Protein AF-M0M0W8-F1 (afdb_monomer)

Radius of gyration: 17.7 Å; Cα contacts (8 Å, |Δi|>4): 68; chains: 1; bounding box: 25×49×46 Å

Organism: NCBI:txid931277

Nearest PDB structures (foldseek):
  7osa-assembly1_eL24  TM=6.986E-01  e=1.179E+00  Saccharomyces cerevisiae
  1zbd-assembly1_B  TM=5.914E-01  e=1.024E+00  Rattus norvegicus
  1joc-assembly1_B  TM=5.689E-01  e=5.532E+00  Homo sapiens
  3zyq-assembly1_A  TM=5.992E-01  e=7.862E+00  Homo sapiens

Sequence (60 aa):
MEEPSDTTPNPGRETESATCENCGAHLDPLEWEILGDDVEANEDLHFCDEECIEEWRD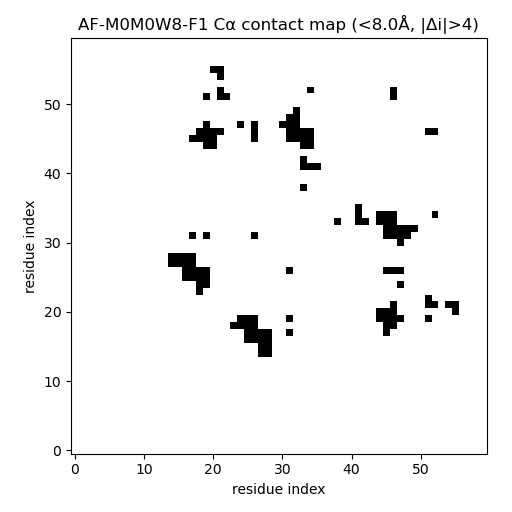EQ

pLDDT: mean 78.75, std 14.49, range [45.81, 93.19]

InterPro domains:
  IPR055998 Protein of unknown function DUF7576 [PF24461] (1-58)

Mean predicted aligned error: 10.53 Å

Secondary structure (DSSP, 8-state):
-PPP-------------EE-TTT--EE-TTT-EESSS-HHHHTT-EESSHHHHHHHHHH-

Foldseek 3Di:
DDDPPPPPPPPDPPQVWAAAPQPRHIDGPVQWDFADDDCVVTVNHTHNDVVSNVVVVVVD

Structure (mmCIF, N/CA/C/O backbone):
data_AF-M0M0W8-F1
#
_entry.id   AF-M0M0W8-F1
#
loop_
_atom_site.group_PDB
_atom_site.id
_atom_site.type_symbol
_atom_site.label_atom_id
_atom_site.label_alt_id
_atom_site.label_comp_id
_atom_site.label_asym_id
_atom_site.label_entity_id
_atom_site.label_seq_id
_atom_site.pdbx_PDB_ins_code
_atom_site.Cartn_x
_atom_site.Cartn_y
_atom_site.Cartn_z
_atom_site.occupancy
_atom_site.B_iso_or_equiv
_atom_site.auth_seq_id
_atom_site.auth_comp_id
_atom_site.auth_asym_id
_atom_site.auth_atom_id
_atom_site.pdbx_PDB_model_num
ATOM 1 N N . MET A 1 1 ? 16.253 -38.635 -33.903 1.00 48.09 1 MET A N 1
ATOM 2 C CA . MET A 1 1 ? 16.677 -38.153 -32.578 1.00 48.09 1 MET A CA 1
ATOM 3 C C . MET A 1 1 ? 15.833 -36.930 -32.311 1.00 48.09 1 MET A C 1
ATOM 5 O O . MET A 1 1 ? 16.025 -35.922 -32.970 1.00 48.09 1 MET A O 1
ATOM 9 N N . GLU A 1 2 ? 14.774 -37.102 -31.531 1.00 60.09 2 GLU A N 1
ATOM 10 C CA . GLU A 1 2 ? 13.887 -36.004 -31.149 1.00 60.09 2 GLU A CA 1
ATOM 11 C C . GLU A 1 2 ? 14.554 -35.308 -29.965 1.00 60.09 2 GLU A C 1
ATOM 13 O O . GLU A 1 2 ? 14.844 -35.944 -28.952 1.00 60.09 2 GLU A O 1
ATOM 18 N N . GLU A 1 3 ? 14.916 -34.041 -30.143 1.00 60.81 3 GLU A N 1
ATOM 19 C CA . GLU A 1 3 ? 15.432 -33.208 -29.061 1.00 60.81 3 GLU A CA 1
ATOM 20 C C . GLU A 1 3 ? 14.306 -33.028 -28.031 1.00 60.81 3 GLU A C 1
ATOM 22 O O . GLU A 1 3 ? 13.187 -32.685 -28.426 1.00 60.81 3 GLU A O 1
ATOM 27 N N . PRO A 1 4 ? 14.532 -33.280 -26.728 1.00 60.31 4 PRO A N 1
ATOM 28 C CA . PRO A 1 4 ? 13.526 -32.956 -25.733 1.00 60.31 4 PRO A CA 1
ATOM 29 C C . PRO A 1 4 ? 13.362 -31.436 -25.736 1.00 60.31 4 PRO A C 1
ATOM 31 O O . PRO A 1 4 ? 14.330 -30.704 -25.536 1.00 60.31 4 PRO A O 1
ATOM 34 N N . SER A 1 5 ? 12.148 -30.955 -26.004 1.00 58.25 5 SER A N 1
ATOM 35 C CA . SER A 1 5 ? 11.806 -29.554 -25.781 1.00 58.25 5 SER A CA 1
ATOM 36 C C . SER A 1 5 ? 11.941 -29.267 -24.289 1.00 58.25 5 SER A C 1
ATOM 38 O O . SER A 1 5 ? 11.015 -29.494 -23.513 1.00 58.25 5 SER A O 1
ATOM 40 N N . ASP A 1 6 ? 13.118 -28.789 -23.896 1.00 57.12 6 ASP A N 1
ATOM 41 C CA . ASP A 1 6 ? 13.380 -28.165 -22.606 1.00 57.12 6 ASP A CA 1
ATOM 42 C C . ASP A 1 6 ? 12.652 -26.812 -22.583 1.00 57.12 6 ASP A C 1
ATOM 44 O O . ASP A 1 6 ? 13.218 -25.736 -22.743 1.00 57.12 6 ASP A O 1
ATOM 48 N N . THR A 1 7 ? 11.325 -26.867 -22.475 1.00 60.88 7 THR A N 1
ATOM 49 C CA . THR A 1 7 ? 10.552 -25.774 -21.893 1.00 60.88 7 THR A CA 1
ATOM 50 C C . THR A 1 7 ? 10.620 -25.989 -20.392 1.00 60.88 7 THR A C 1
ATOM 52 O O . THR A 1 7 ? 9.674 -26.451 -19.761 1.00 60.88 7 THR A O 1
ATOM 55 N N . THR A 1 8 ? 11.782 -25.687 -19.813 1.00 63.81 8 THR A N 1
ATOM 56 C CA . THR A 1 8 ? 11.827 -25.288 -18.412 1.00 63.81 8 THR A CA 1
ATOM 57 C C . THR A 1 8 ? 10.867 -24.097 -18.286 1.00 63.81 8 THR A C 1
ATOM 59 O O . THR A 1 8 ? 11.102 -23.076 -18.942 1.00 63.81 8 THR A O 1
ATOM 62 N N . PRO A 1 9 ? 9.747 -24.195 -17.541 1.00 54.56 9 PRO A N 1
ATOM 63 C CA . PRO A 1 9 ? 8.945 -23.017 -17.254 1.00 54.56 9 PRO A CA 1
ATOM 64 C C . PRO A 1 9 ? 9.869 -22.050 -16.527 1.00 54.56 9 PRO A C 1
ATOM 66 O O . PRO A 1 9 ? 10.361 -22.390 -15.459 1.00 54.56 9 PRO A O 1
ATOM 69 N N . ASN A 1 10 ? 10.162 -20.900 -17.139 1.00 49.34 10 ASN A N 1
ATOM 70 C CA . ASN A 1 10 ? 10.923 -19.829 -16.503 1.00 49.34 10 ASN A CA 1
ATOM 71 C C . ASN A 1 10 ? 10.248 -19.525 -15.153 1.00 49.34 10 ASN A C 1
ATOM 73 O O . ASN A 1 10 ? 9.169 -18.932 -15.171 1.00 49.34 10 ASN A O 1
ATOM 77 N N . PRO A 1 11 ? 10.81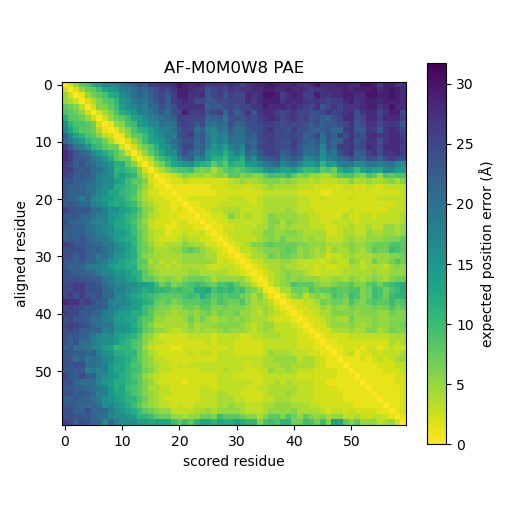2 -19.912 -13.994 1.00 55.03 11 PRO A N 1
ATOM 78 C CA . PRO A 1 11 ? 10.138 -19.731 -12.714 1.00 55.03 11 PRO A CA 1
ATOM 79 C C . PRO A 1 11 ? 10.441 -18.354 -12.106 1.00 55.03 11 PRO A C 1
ATOM 81 O O . PRO A 1 11 ? 10.375 -18.189 -10.898 1.00 55.03 11 PRO A O 1
ATOM 84 N N . GLY A 1 12 ? 10.816 -17.366 -12.919 1.00 45.81 12 GLY A N 1
ATOM 85 C CA . GLY A 1 12 ? 11.406 -16.141 -12.391 1.00 45.81 12 GLY A CA 1
ATOM 86 C C . GLY A 1 12 ? 11.577 -15.052 -13.429 1.00 45.81 12 GLY A C 1
ATOM 87 O O . GLY A 1 12 ? 12.663 -14.505 -13.571 1.00 45.81 12 GLY A O 1
ATOM 88 N N . ARG A 1 13 ? 10.507 -14.688 -14.143 1.00 48.97 13 ARG A N 1
ATOM 89 C CA . ARG A 1 13 ? 10.412 -13.270 -14.496 1.00 48.97 13 ARG A CA 1
ATOM 90 C C . ARG A 1 13 ? 9.905 -12.582 -13.238 1.00 48.97 13 ARG A C 1
ATOM 92 O O . ARG A 1 13 ? 8.700 -12.434 -13.070 1.00 48.97 13 ARG A O 1
ATOM 99 N N . GLU A 1 14 ? 10.849 -12.300 -12.344 1.00 53.62 14 GLU A N 1
ATOM 100 C CA . GLU A 1 14 ? 10.715 -11.453 -11.161 1.00 53.62 14 GLU A CA 1
ATOM 101 C C . GLU A 1 14 ? 10.252 -10.075 -11.643 1.00 53.62 14 GLU A C 1
ATOM 103 O O . GLU A 1 14 ? 11.029 -9.154 -11.858 1.00 53.62 14 GLU A O 1
ATOM 108 N N . THR A 1 15 ? 8.971 -9.981 -11.974 1.00 58.59 15 THR A N 1
ATOM 109 C CA . THR A 1 15 ? 8.272 -8.708 -11.985 1.00 58.59 15 THR A CA 1
ATOM 110 C C . THR A 1 15 ? 8.068 -8.495 -10.503 1.00 58.59 15 THR A C 1
ATOM 112 O O . THR A 1 15 ? 7.362 -9.300 -9.901 1.00 58.59 15 THR A O 1
ATOM 115 N N . GLU A 1 16 ? 8.834 -7.588 -9.901 1.00 69.06 16 GLU A N 1
ATOM 116 C CA . GLU A 1 16 ? 8.735 -7.255 -8.479 1.00 69.06 16 GLU A CA 1
ATOM 117 C C . GLU A 1 16 ? 7.261 -7.013 -8.179 1.00 69.06 16 GLU A C 1
ATOM 119 O O . GLU A 1 16 ? 6.704 -6.008 -8.590 1.00 69.06 16 GLU A O 1
ATOM 124 N N . SER A 1 17 ? 6.589 -8.003 -7.608 1.00 76.88 17 SER A N 1
ATOM 125 C CA . SER A 1 17 ? 5.150 -7.974 -7.428 1.00 76.88 17 SER A CA 1
ATOM 126 C C . SER A 1 17 ? 4.882 -7.908 -5.945 1.00 76.88 17 SER A C 1
ATOM 128 O O . SER A 1 17 ? 5.331 -8.791 -5.206 1.00 76.88 17 SER A O 1
ATOM 130 N N . ALA A 1 18 ? 4.156 -6.889 -5.523 1.00 86.50 18 ALA A N 1
ATOM 131 C CA . ALA A 1 18 ? 3.776 -6.722 -4.140 1.00 86.50 18 ALA A CA 1
ATOM 132 C C . ALA A 1 18 ? 2.341 -7.195 -3.944 1.00 86.50 18 ALA A C 1
ATOM 134 O O . ALA A 1 18 ? 1.616 -7.523 -4.886 1.00 86.50 18 ALA A O 1
ATOM 135 N N . THR A 1 19 ? 1.940 -7.271 -2.687 1.00 91.19 19 THR A N 1
ATOM 136 C CA . THR A 1 19 ? 0.553 -7.526 -2.324 1.00 91.19 19 THR A CA 1
ATOM 137 C C . THR A 1 19 ? 0.086 -6.358 -1.475 1.00 91.19 19 THR A C 1
ATOM 139 O O . THR A 1 19 ? 0.858 -5.862 -0.662 1.00 91.19 19 THR A O 1
ATOM 142 N N . CYS A 1 20 ? -1.146 -5.898 -1.677 1.00 92.00 20 CYS A N 1
ATOM 143 C CA . CYS A 1 20 ? -1.713 -4.869 -0.823 1.00 92.00 20 CYS A CA 1
ATOM 144 C C . CYS A 1 20 ? -1.814 -5.388 0.614 1.00 92.00 20 CYS A C 1
ATOM 146 O O . CYS A 1 20 ? -2.475 -6.402 0.845 1.00 92.00 20 CYS A O 1
ATOM 148 N N . GLU A 1 21 ? -1.225 -4.662 1.562 1.00 90.81 21 GLU A N 1
ATOM 149 C CA . GLU A 1 21 ? -1.225 -5.038 2.98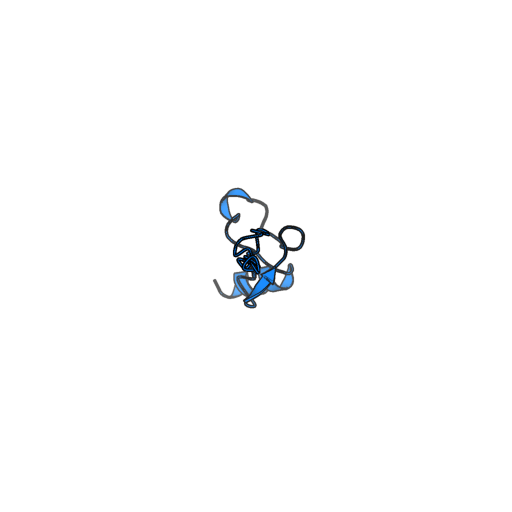3 1.00 90.81 21 GLU A CA 1
ATOM 150 C C . GLU A 1 21 ? -2.635 -5.054 3.593 1.00 90.81 21 GLU A C 1
ATOM 152 O O . GLU A 1 21 ? -2.898 -5.814 4.521 1.00 90.81 21 GLU A O 1
ATOM 157 N N . ASN A 1 22 ? -3.560 -4.265 3.039 1.00 91.19 22 ASN A N 1
ATOM 158 C CA . ASN A 1 22 ? -4.951 -4.219 3.484 1.00 91.19 22 ASN A CA 1
ATOM 159 C C . ASN A 1 22 ? -5.806 -5.340 2.865 1.00 91.19 22 ASN A C 1
ATOM 161 O O . ASN A 1 22 ? -6.353 -6.198 3.554 1.00 91.19 22 ASN A O 1
ATOM 165 N N . CYS A 1 23 ? -5.941 -5.342 1.533 1.00 91.94 23 CYS A N 1
ATOM 166 C CA . CYS A 1 23 ? -6.922 -6.183 0.838 1.00 91.94 23 CYS A CA 1
ATOM 167 C C . CYS A 1 23 ? -6.343 -7.483 0.256 1.00 91.94 23 CYS A C 1
ATOM 169 O O . CYS A 1 23 ? -7.098 -8.339 -0.213 1.00 91.94 23 CYS A O 1
ATOM 171 N N . GLY A 1 24 ? -5.017 -7.652 0.255 1.00 90.38 24 GLY A N 1
ATOM 172 C CA . GLY A 1 24 ? -4.363 -8.835 -0.302 1.00 90.38 24 GLY A CA 1
ATOM 173 C C . GLY A 1 24 ? -4.334 -8.885 -1.836 1.00 90.38 24 GLY A C 1
ATOM 174 O O . GLY A 1 24 ? -4.046 -9.940 -2.406 1.00 90.38 24 GLY A O 1
ATOM 175 N N . ALA A 1 25 ? -4.675 -7.791 -2.525 1.00 90.69 25 ALA A N 1
ATOM 176 C CA . ALA A 1 25 ? -4.632 -7.725 -3.984 1.00 90.69 25 ALA A CA 1
ATOM 177 C C . ALA A 1 25 ? -3.190 -7.763 -4.501 1.00 90.69 25 ALA A C 1
ATOM 179 O O . ALA A 1 25 ? -2.294 -7.187 -3.892 1.00 90.69 25 ALA A O 1
ATOM 180 N N . HIS A 1 26 ? -2.969 -8.422 -5.636 1.00 89.94 26 HIS A N 1
ATOM 181 C CA . HIS A 1 26 ? -1.672 -8.406 -6.307 1.00 89.94 26 HIS A CA 1
ATOM 182 C C . HIS A 1 26 ? -1.439 -7.040 -6.948 1.00 89.94 26 HIS A C 1
ATOM 184 O O . HIS A 1 26 ? -2.321 -6.549 -7.652 1.00 89.94 26 HIS A O 1
ATOM 190 N N . LEU A 1 27 ? -0.268 -6.458 -6.706 1.00 88.56 27 LEU A N 1
ATOM 191 C CA . LEU A 1 27 ? 0.100 -5.132 -7.176 1.00 88.56 27 LEU A CA 1
ATOM 192 C C . LEU A 1 27 ? 1.300 -5.217 -8.108 1.00 88.56 27 LEU A C 1
ATOM 194 O O . LEU A 1 27 ? 2.317 -5.846 -7.793 1.00 88.56 27 LEU A O 1
ATOM 198 N N . ASP A 1 28 ? 1.177 -4.528 -9.233 1.00 86.06 28 ASP A N 1
ATOM 199 C CA . ASP A 1 28 ? 2.280 -4.288 -10.143 1.00 86.06 28 ASP A CA 1
ATOM 200 C C . ASP A 1 28 ? 3.217 -3.198 -9.579 1.00 86.06 28 ASP A C 1
ATOM 202 O O . ASP A 1 28 ? 2.748 -2.239 -8.959 1.00 86.06 28 ASP A O 1
ATOM 206 N N . PRO A 1 29 ? 4.533 -3.272 -9.852 1.00 79.69 29 PRO A N 1
ATOM 207 C CA . PRO A 1 29 ? 5.552 -2.361 -9.305 1.00 79.69 29 PRO A CA 1
ATOM 208 C C . PRO A 1 29 ? 5.416 -0.893 -9.684 1.00 79.69 29 PRO A C 1
ATOM 210 O O . PRO A 1 29 ? 6.144 -0.045 -9.177 1.00 79.69 29 PRO A O 1
ATOM 213 N N . LEU A 1 30 ? 4.503 -0.587 -10.598 1.00 82.44 30 LEU A N 1
ATOM 214 C CA . LEU A 1 30 ? 4.220 0.767 -11.055 1.00 82.44 30 LEU A CA 1
ATOM 215 C C . LEU A 1 30 ? 2.853 1.274 -10.583 1.00 82.44 30 LEU A C 1
ATOM 217 O O . LEU A 1 30 ? 2.520 2.418 -10.884 1.00 82.44 30 LEU A O 1
ATOM 221 N N . GLU A 1 31 ? 2.063 0.433 -9.912 1.00 82.94 31 GLU A N 1
ATOM 222 C CA . GLU A 1 31 ? 0.677 0.729 -9.534 1.00 82.94 31 GLU A CA 1
ATOM 223 C C . GLU A 1 31 ? 0.461 0.790 -8.020 1.00 82.94 31 GLU A C 1
ATOM 225 O O . GLU A 1 31 ? -0.591 1.251 -7.595 1.00 82.94 31 GLU A O 1
ATOM 230 N N . TRP A 1 32 ? 1.425 0.357 -7.201 1.00 89.31 32 TRP A N 1
ATOM 231 C CA . TRP A 1 32 ? 1.286 0.451 -5.752 1.00 89.31 32 TRP A CA 1
ATOM 232 C C . TRP A 1 32 ? 1.637 1.833 -5.199 1.00 89.31 32 TRP A C 1
ATOM 234 O O . TRP A 1 32 ? 2.559 2.512 -5.652 1.00 89.31 32 TRP A O 1
ATOM 244 N N . GLU A 1 33 ? 0.931 2.194 -4.138 1.00 87.56 33 GLU A N 1
ATOM 245 C CA . GLU A 1 33 ? 1.155 3.369 -3.310 1.00 87.56 33 GLU A CA 1
ATOM 246 C C . GLU A 1 33 ? 1.895 2.954 -2.028 1.00 87.56 33 GLU A C 1
ATOM 248 O O . GLU A 1 33 ? 1.718 1.843 -1.517 1.00 87.56 33 GLU A O 1
ATOM 253 N N . ILE A 1 34 ? 2.725 3.856 -1.505 1.00 86.00 34 ILE A N 1
ATOM 254 C CA . ILE A 1 34 ? 3.549 3.642 -0.307 1.00 86.00 34 ILE A CA 1
ATOM 255 C C . ILE A 1 34 ? 2.990 4.502 0.832 1.00 86.00 34 ILE A C 1
ATOM 257 O O . ILE A 1 34 ? 2.477 5.602 0.609 1.00 86.00 34 ILE A O 1
ATOM 261 N N . LEU A 1 35 ? 3.073 4.021 2.072 1.00 86.62 35 LEU A N 1
ATOM 262 C CA . LEU A 1 35 ? 2.471 4.707 3.212 1.00 86.62 35 LEU A CA 1
ATOM 263 C C . LEU A 1 35 ? 3.198 6.012 3.593 1.00 86.62 35 LEU A C 1
ATOM 265 O O . LEU A 1 35 ? 4.216 5.995 4.276 1.00 86.62 35 LEU A O 1
ATOM 269 N N . GLY A 1 36 ? 2.586 7.163 3.309 1.00 78.62 36 GLY A N 1
ATOM 270 C CA . GLY A 1 36 ? 3.047 8.461 3.825 1.00 78.62 36 GLY A CA 1
ATOM 271 C C . GLY A 1 36 ? 4.276 9.042 3.114 1.00 78.62 36 GLY A C 1
ATOM 272 O O . GLY A 1 36 ? 4.640 8.619 2.027 1.00 78.62 36 GLY A O 1
ATOM 273 N N . ASP A 1 37 ? 4.875 10.077 3.716 1.00 75.94 37 ASP A N 1
ATOM 274 C CA . ASP A 1 37 ? 5.976 10.858 3.111 1.00 75.94 37 ASP A CA 1
ATOM 275 C C . ASP A 1 37 ? 7.350 10.169 3.253 1.00 75.94 37 ASP A C 1
ATOM 277 O O . ASP A 1 37 ? 8.292 10.482 2.528 1.00 75.94 37 ASP A O 1
ATOM 281 N N . ASP A 1 38 ? 7.466 9.214 4.182 1.00 77.12 38 ASP A N 1
ATOM 282 C CA . ASP A 1 38 ? 8.725 8.558 4.537 1.00 77.12 38 ASP A CA 1
ATOM 283 C C . ASP A 1 38 ? 8.837 7.203 3.828 1.00 77.12 38 ASP A C 1
ATOM 285 O O . ASP A 1 38 ? 8.438 6.159 4.350 1.00 77.12 38 ASP A O 1
ATOM 289 N N . VAL A 1 39 ? 9.334 7.245 2.592 1.00 76.06 39 VAL A N 1
ATOM 290 C CA . VAL A 1 39 ? 9.436 6.065 1.721 1.00 76.0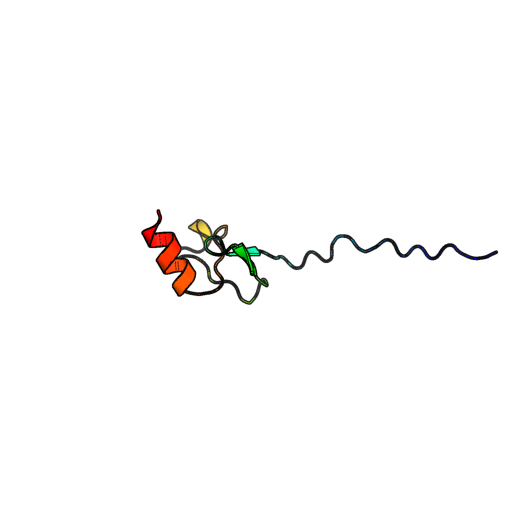6 39 VAL A CA 1
ATOM 291 C C . VAL A 1 39 ? 10.380 5.008 2.303 1.00 76.06 39 VAL A C 1
ATOM 293 O O . VAL A 1 39 ? 10.045 3.838 2.237 1.00 76.06 39 VAL A O 1
ATOM 296 N N . GLU A 1 40 ? 11.501 5.384 2.931 1.00 80.56 40 GLU A N 1
ATOM 297 C CA . GLU A 1 40 ? 12.438 4.419 3.551 1.00 80.56 40 GLU A CA 1
ATOM 298 C C . GLU A 1 40 ? 11.818 3.676 4.746 1.00 80.56 40 GLU A C 1
ATOM 300 O O . GLU A 1 40 ? 12.116 2.510 4.981 1.00 80.56 40 GLU A O 1
ATOM 305 N N . ALA A 1 41 ? 10.948 4.327 5.523 1.00 80.38 41 ALA A N 1
ATOM 306 C CA . ALA A 1 41 ? 10.292 3.668 6.652 1.00 80.38 41 ALA A CA 1
ATOM 307 C C . ALA A 1 41 ? 9.142 2.739 6.227 1.00 80.38 41 ALA A C 1
ATOM 309 O O . ALA A 1 41 ? 8.735 1.884 7.013 1.00 80.38 41 ALA A O 1
ATOM 310 N N . ASN A 1 42 ? 8.600 2.933 5.022 1.00 83.88 42 ASN A N 1
ATOM 311 C CA . ASN A 1 42 ? 7.396 2.257 4.543 1.00 83.88 42 ASN A CA 1
ATOM 312 C C . ASN A 1 42 ? 7.609 1.531 3.209 1.00 83.88 42 ASN A C 1
ATOM 314 O O . ASN A 1 42 ? 6.627 1.136 2.593 1.00 83.88 42 ASN A O 1
ATOM 318 N N . GLU A 1 43 ? 8.855 1.331 2.768 1.00 81.62 43 GLU A N 1
ATOM 319 C CA . GLU A 1 43 ? 9.175 0.661 1.497 1.00 81.62 43 GLU A CA 1
ATOM 320 C C . GLU A 1 43 ? 8.656 -0.781 1.443 1.00 81.62 43 GLU A C 1
ATOM 322 O O . GLU A 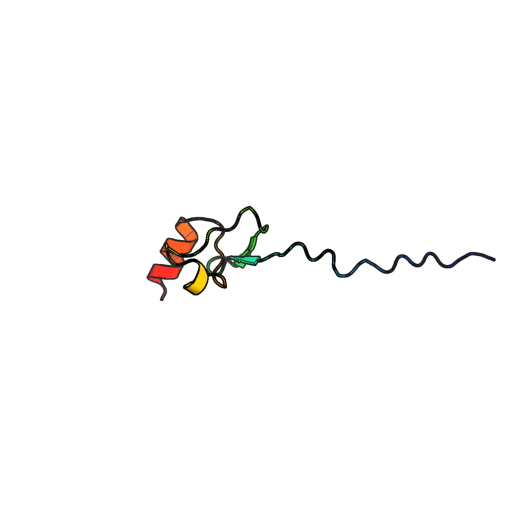1 43 ? 8.392 -1.302 0.366 1.00 81.62 43 GLU A O 1
ATOM 327 N N . ASP A 1 44 ? 8.456 -1.408 2.604 1.00 85.00 44 ASP A N 1
ATOM 328 C CA . ASP A 1 44 ? 7.866 -2.739 2.723 1.00 85.00 44 ASP A CA 1
ATOM 329 C C . ASP A 1 44 ? 6.325 -2.730 2.640 1.00 85.00 44 ASP A C 1
ATOM 331 O O . ASP A 1 44 ? 5.715 -3.772 2.386 1.00 85.00 44 ASP A O 1
ATOM 335 N N . LEU A 1 45 ? 5.677 -1.576 2.843 1.00 89.19 45 LEU A N 1
ATOM 336 C CA . LEU A 1 45 ? 4.220 -1.451 2.901 1.00 89.19 45 LEU A CA 1
ATOM 337 C C . LEU A 1 45 ? 3.660 -0.965 1.564 1.00 89.19 45 LEU A C 1
ATOM 339 O O . LEU A 1 45 ? 3.815 0.195 1.180 1.00 89.19 45 LEU A O 1
ATOM 343 N N . HIS A 1 46 ? 2.944 -1.861 0.893 1.00 91.50 46 HIS A N 1
ATOM 344 C CA . HIS A 1 46 ? 2.412 -1.643 -0.444 1.00 91.50 46 HIS A CA 1
ATOM 345 C C . HIS A 1 46 ? 0.884 -1.620 -0.413 1.00 91.50 46 HIS A C 1
ATOM 347 O O . HIS A 1 46 ? 0.254 -2.469 0.224 1.00 91.50 46 HIS A O 1
ATOM 353 N N . PHE A 1 47 ? 0.270 -0.681 -1.129 1.00 92.38 47 PHE A N 1
ATOM 354 C CA . PHE A 1 47 ? -1.185 -0.532 -1.179 1.00 92.38 47 PHE A CA 1
ATOM 355 C C . PHE A 1 47 ? -1.676 -0.313 -2.606 1.00 92.38 47 PHE A C 1
ATOM 357 O O . PHE A 1 47 ? -0.975 0.287 -3.408 1.00 92.38 47 PHE A O 1
ATOM 364 N N . CYS A 1 48 ? -2.871 -0.808 -2.940 1.00 92.19 48 CYS A N 1
ATOM 365 C CA . CYS A 1 48 ? -3.470 -0.537 -4.252 1.00 92.19 48 CYS A CA 1
ATOM 366 C C . CYS A 1 48 ? -3.900 0.922 -4.403 1.00 92.19 48 CYS A C 1
ATOM 368 O O . CYS A 1 48 ? -3.799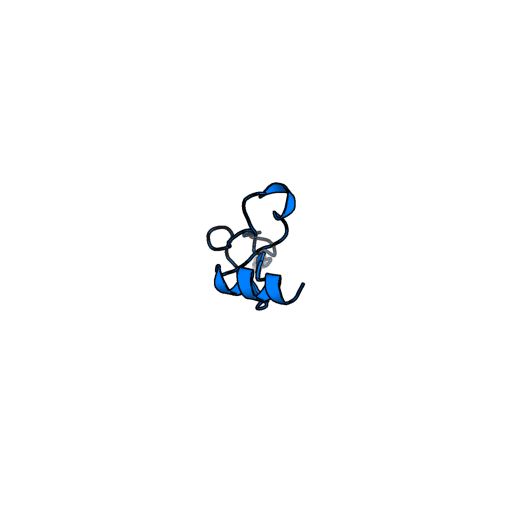 1.470 -5.492 1.00 92.19 48 CYS A O 1
ATOM 370 N N . ASP A 1 49 ? -4.385 1.533 -3.322 1.00 91.38 49 ASP A N 1
ATOM 371 C CA . ASP A 1 49 ? -4.985 2.862 -3.351 1.00 91.38 49 ASP A CA 1
ATOM 372 C C . ASP A 1 49 ? -4.887 3.536 -1.974 1.00 91.38 49 ASP A C 1
ATOM 374 O O . ASP A 1 49 ? -4.704 2.873 -0.944 1.00 91.38 49 ASP A O 1
ATOM 378 N N . GLU A 1 50 ? -5.131 4.849 -1.950 1.00 90.06 50 GLU A N 1
ATOM 379 C CA . GLU A 1 50 ? -5.242 5.656 -0.728 1.00 90.06 50 GLU A CA 1
ATOM 380 C C . GLU A 1 50 ? -6.318 5.126 0.242 1.00 90.06 50 GLU A C 1
ATOM 382 O O . GLU A 1 50 ? -6.114 5.152 1.452 1.00 90.06 50 GLU A O 1
ATOM 387 N N .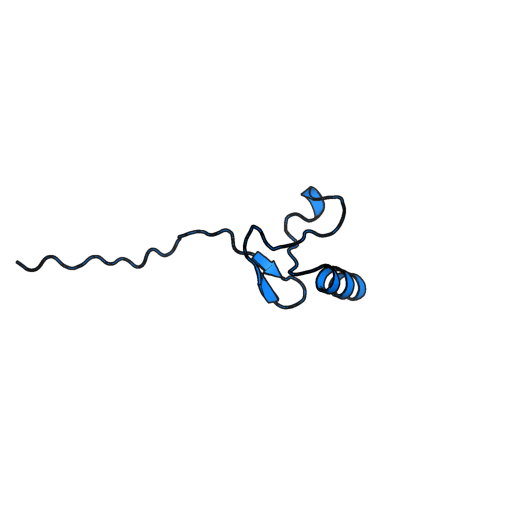 GLU A 1 51 ? -7.428 4.568 -0.258 1.00 92.06 51 GLU A N 1
ATOM 388 C CA . GLU A 1 51 ? -8.488 3.992 0.591 1.00 92.06 51 GLU A CA 1
ATOM 389 C C . GLU A 1 51 ? -7.961 2.818 1.432 1.00 92.06 51 GLU A C 1
ATOM 391 O O . GLU A 1 51 ? -8.200 2.747 2.636 1.00 92.06 51 GLU A O 1
ATOM 396 N N . CYS A 1 52 ? -7.170 1.927 0.825 1.00 92.50 52 CYS A N 1
ATOM 397 C CA . CYS A 1 52 ? -6.553 0.811 1.542 1.00 92.50 52 CYS A CA 1
ATOM 398 C C . CYS A 1 52 ? -5.494 1.275 2.547 1.00 92.50 52 CYS A C 1
ATOM 400 O O . CYS A 1 52 ? -5.304 0.624 3.573 1.00 92.50 52 CYS A O 1
ATOM 402 N N . ILE A 1 53 ? -4.817 2.389 2.263 1.00 90.75 53 ILE A N 1
ATOM 403 C CA . ILE A 1 53 ? -3.902 3.040 3.203 1.00 90.75 53 ILE A CA 1
ATOM 404 C C . ILE A 1 53 ? -4.666 3.557 4.429 1.00 90.75 53 ILE A C 1
ATOM 406 O O . ILE A 1 53 ? -4.208 3.375 5.558 1.00 90.75 53 ILE A O 1
ATOM 410 N N . GLU A 1 54 ? -5.797 4.232 4.219 1.00 91.75 54 GLU A N 1
ATOM 411 C CA . GLU A 1 54 ? -6.609 4.800 5.299 1.00 91.75 54 GLU A CA 1
ATOM 412 C C . GLU A 1 54 ? -7.233 3.714 6.182 1.00 91.75 54 GLU A C 1
ATOM 414 O O . GLU A 1 54 ? -7.133 3.814 7.403 1.00 91.75 54 GLU A O 1
ATOM 419 N N . GLU A 1 55 ? -7.797 2.661 5.583 1.00 93.19 55 GLU A N 1
ATOM 420 C CA . GLU A 1 55 ? -8.391 1.529 6.313 1.00 93.19 55 GLU A CA 1
ATOM 421 C C . GLU A 1 55 ? -7.338 0.808 7.162 1.00 93.19 55 GLU A C 1
ATOM 423 O O . GLU A 1 55 ? -7.502 0.688 8.375 1.00 93.19 55 GLU A O 1
ATOM 428 N N . TRP A 1 56 ? -6.198 0.444 6.563 1.00 91.06 56 TRP A N 1
ATOM 429 C CA . TRP A 1 56 ? -5.101 -0.187 7.297 1.00 91.06 56 TRP A CA 1
ATOM 430 C C . TRP A 1 56 ? -4.609 0.699 8.447 1.00 91.06 56 TRP A C 1
ATOM 432 O O . TRP A 1 56 ? -4.345 0.204 9.535 1.00 91.06 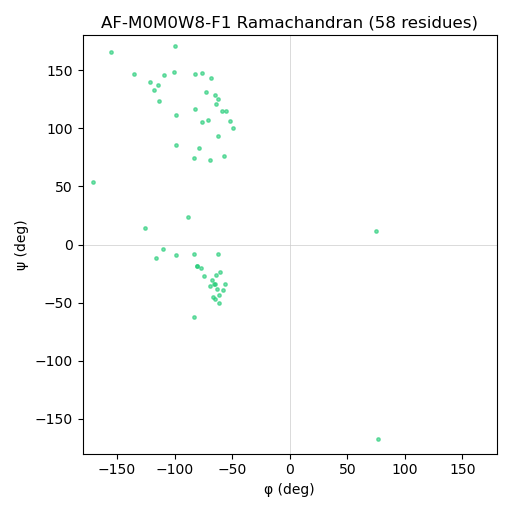56 TRP A O 1
ATOM 442 N N . ARG A 1 57 ? -4.527 2.024 8.255 1.00 87.94 57 ARG A N 1
ATOM 443 C CA . ARG A 1 57 ? -4.135 2.963 9.322 1.00 87.94 57 ARG A CA 1
ATOM 444 C C . ARG A 1 57 ? -5.127 3.019 10.483 1.00 87.94 57 ARG A C 1
ATOM 446 O O . ARG A 1 57 ? -4.681 3.266 11.600 1.00 87.94 57 ARG A O 1
ATOM 453 N N . ASP A 1 58 ? -6.426 2.858 10.235 1.00 90.62 58 ASP A N 1
ATOM 454 C CA . ASP A 1 58 ? -7.451 2.845 11.292 1.00 90.62 58 ASP A CA 1
ATOM 455 C C . ASP A 1 58 ? -7.421 1.528 12.093 1.00 90.62 58 ASP A C 1
ATOM 457 O O . ASP A 1 58 ? -7.754 1.507 13.278 1.00 90.62 58 ASP A O 1
ATOM 461 N N . GLU A 1 59 ? -6.960 0.438 11.468 1.00 85.94 59 GLU A N 1
ATOM 462 C CA . GLU A 1 59 ? -6.853 -0.896 12.075 1.00 85.94 59 GLU A CA 1
ATOM 463 C C . GLU A 1 59 ? -5.573 -1.138 12.913 1.00 85.94 59 GLU A C 1
ATOM 465 O O . GLU A 1 59 ? -5.490 -2.160 13.605 1.00 85.94 59 GLU A O 1
ATOM 470 N N . GLN A 1 60 ? -4.598 -0.216 12.899 1.00 78.50 60 GLN A N 1
ATOM 471 C CA . GLN A 1 60 ? -3.291 -0.322 13.587 1.00 78.50 60 GLN A CA 1
ATOM 472 C C . GLN A 1 60 ? -3.258 0.317 14.986 1.00 78.50 60 GLN A C 1
ATOM 474 O O . GLN A 1 60 ? -2.659 -0.309 15.897 1.00 78.50 60 GLN A O 1
#

Solvent-accessible surface area (backbone atoms only — not comparable to full-atom values): 3922 Å² total; per-residue (Å²): 135,83,76,79,83,82,73,68,75,77,88,67,82,77,63,67,64,49,47,16,77,61,82,64,46,82,29,53,79,87,58,53,43,60,60,72,91,50,54,87,84,20,70,88,44,35,21,73,42,72,68,44,50,52,52,46,61,75,76,109

=== Feature glossary ===
Annotated list of the representations used here:

Nearest PDB structures. The Foldseek neighbor list gives the closest experimentally determined structures in the PDB, ranked by structural alignment. TM-score near 1 means near-identical fold; near 0.3 means only rough topology match. This is how one finds what a novel AlphaFold prediction most resembles in the solved-structure universe.

Foldseek 3Di. Foldseek's 3Di representation compresses backbone geometry into a per-residue letter drawn from a learned twenty-state alphabet. It captures the tertiary interaction pattern around each residue — which residues are packed against it in space, regardless of where they are in sequence.

Radius of gyration, Cα contacts, bounding box. Radius of gyration (Rg) is the root-mean-square distance of Cα atoms from their centroid — a single number for overall size and compactness. A globular domain of N residues has Rg ≈ 2.2·N^0.38 Å; an extended or disordered chain has a much larger Rg. The Cα contact count is the number of residue pairs whose Cα atoms are within 8 Å and are more than four positions apart in sequence — a standard proxy for tertiary packing density. The bounding box is the smallest axis-aligned box enclosing all Cα atoms.

InterPro / GO / CATH / organism. The annotation block draws on four external resources. InterPro: which protein families and domains the sequence belongs to. GO: standardized terms for what the protein does, what process it participates in, and where in the cell it acts. CATH: which structural fold it has in the CATH hierarchy. Organism: the species of origin.

mmCIF coordinates. The mmCIF block holds the 3D Cartesian coordinates of each backbone atom (N, Cα, C, O) in ångströms. mmCIF is the PDB's canonical archive format — a tagged-loop text representation of the atomic model.

pLDDT. pLDDT is the predicted lDDT-Cα score: AlphaFold's confidence that the local environment of each residue (all inter-atomic distances within 15 Å) is correctly placed. It is a per-residue number between 0 and 100, with higher meaning more reliable.

Backbone torsions (φ/ψ). φ (phi) and ψ (psi) are the two rotatable backbone dihedrals per residue: φ is the C(i-1)–N–Cα–C torsion, ψ is the N–Cα–C–N(i+1) torsion, both in degrees on (−180°, 180°]. α-helical residues cluster near (−60°, −45°); β-strand residues near (−120°, +130°). A Ramachandran plot is simply a scatter of (φ, ψ) for every residue.

B-factor. For experimental (PDB) structures, the B-factor (temperature factor) quantifies the positional spread of each atom in the crystal — a combination of thermal vibration and static disorder — in units of Å². High B-factors mark flexible loops or poorly resolved regions; low B-factors mark the rigid, well-ordered core.

Secondary structure (3-state, P-SEA). SS3 is a coarse helix/strand/coil call (letters a/b/c) made by the P-SEA algorithm from inter-Cα distances and dihedrals. It is less detailed than DSSP but needs only Cα positions.

Predicted aligned error. Predicted aligned error is AlphaFold's pairwise confidence. Unlike pLDDT (per-residue), PAE is per-residue-pair and captures whether two parts of the structure are correctly placed relative to each other. Units are ångströms of expected positional error.

Solvent-accessible surface area. Solvent-accessible surface area (SASA) is the area in Å² traced out by the centre of a 1.4 Å probe sphere (a water molecule) rolled over the protein's van der Waals surface (Shrake–Rupley / Lee–Richards construction). Buried residues have near-zero SASA; fully exposed residues can exceed 200 Å². The total SASA scales roughly with the number of surface residues.

Secondary structure (8-state, DSSP). The SS8 string is DSSP's per-residue secondary-structure call. α-helix (H) means an i→i+4 H-bond ladder; β-strand (E) means the residue participates in a β-sheet; 3₁₀ (G) and π (I) are tighter and wider helices; T/S are turns/bends; '-' is loop.

Rendered structure images. Structure images are PyMOL renders from six orthogonal camera directions. Cartoon representation draws helices as coils and strands as arrows; sticks shows the backbone as bonds; surface shows the solvent-excluded envelope. Rainbow coloring maps sequence position to hue (blue→red, N→C); chain coloring assigns a distinct color per polypeptide.

Sequence. The amino-acid sequence is the protein's primary structure: the linear order of residues from the N-terminus to the C-terminus, written in one-letter code. Everything else here — the 3D coordinates, the secondary structure, the domain annotations — is ultimately a consequence of this string.

Contact-map, Ramachandran, and PAE plots. Three diagnostic plots accompany the record. The Cα contact map visualizes the tertiary structure as a 2D adjacency matrix (8 Å cutoff, sequence-local contacts suppressed). The Ramachandran plot shows the distribution of backbone (φ, ψ) torsions, with points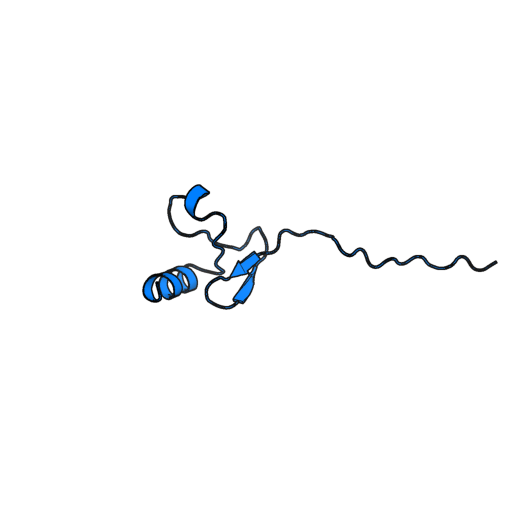 in the α and β basins reflecting secondary structure content. The PAE plot shows AlphaFold's inter-residue confidence as a color matrix.